Protein AF-A0A662IV42-F1 (afdb_monomer)

Foldseek 3Di:
DDDPPLAKFKWWWKAQLVVLDIDTHGDDPDPVVVVVVCVVCVVVRIDTFFMWIQGSVRDIWTAGPVRHTDPDDVVNVSVVSNVVSVVVVVVVVVD

Mean predicted aligned error: 10.03 Å

Solvent-accessible surface area (backbone atoms only — not comparable to full-atom values): 5491 Å² total; per-residue (Å²): 136,82,79,80,70,91,54,55,52,47,24,41,30,31,36,20,68,94,73,74,43,76,47,77,40,70,63,60,95,43,69,69,54,42,54,50,48,55,52,56,36,43,77,70,57,29,44,80,57,23,33,42,34,39,41,72,86,72,49,75,48,38,23,36,76,85,66,45,82,46,92,64,53,69,62,58,56,50,50,52,42,52,53,51,47,55,51,50,52,57,58,59,73,75,105

Radius of gyration: 15.46 Å; Cα contacts (8 Å, |Δi|>4): 120; chains: 1; bounding box: 32×28×52 Å

pLDDT: mean 75.38, std 18.42, range [30.47, 96.81]

Secondary structure (DSSP, 8-state):
------S-EEEEEEEETTTTEEEEEEPPSSHHHHHHHHHHHHHTTPEEEEEEEE-TTS-EEEEETT--EE-S-HHHHHHHHHHHHHHHHHHHHT-

Structure (mmCIF, N/CA/C/O backbone):
data_AF-A0A662IV42-F1
#
_entry.id   AF-A0A662IV42-F1
#
loop_
_atom_site.group_PDB
_atom_site.id
_atom_site.type_symbol
_atom_site.label_atom_id
_atom_site.label_alt_id
_atom_site.label_comp_id
_atom_site.label_asym_id
_atom_site.label_entity_id
_atom_site.label_seq_id
_atom_site.pdbx_PDB_ins_code
_atom_site.Cartn_x
_atom_site.Cartn_y
_atom_site.Cartn_z
_atom_site.occupancy
_atom_site.B_iso_or_equiv
_atom_site.auth_seq_id
_atom_site.auth_comp_id
_atom_site.auth_asym_id
_atom_site.auth_atom_id
_atom_site.pdbx_PDB_model_num
ATOM 1 N N . MET A 1 1 ? -7.703 9.148 -23.973 1.00 30.47 1 MET A N 1
ATOM 2 C CA . MET A 1 1 ? -6.877 8.051 -24.514 1.00 30.47 1 MET A CA 1
ATOM 3 C C . MET A 1 1 ? -5.917 7.645 -23.404 1.00 30.47 1 MET A C 1
ATOM 5 O O . MET A 1 1 ? -4.941 8.343 -23.180 1.00 30.47 1 MET A O 1
ATOM 9 N N . VAL A 1 2 ? -6.278 6.651 -22.589 1.00 33.88 2 VAL A N 1
ATOM 10 C CA . VAL A 1 2 ? -5.422 6.193 -21.480 1.00 33.88 2 VAL A CA 1
ATOM 11 C C . VAL A 1 2 ? -4.524 5.112 -22.058 1.00 33.88 2 VAL A C 1
ATOM 13 O O . VAL A 1 2 ? -5.031 4.127 -22.590 1.00 33.88 2 VAL A O 1
ATOM 16 N N . ALA A 1 3 ? -3.215 5.352 -22.047 1.00 38.06 3 ALA A N 1
ATOM 17 C CA . ALA A 1 3 ? -2.226 4.413 -22.547 1.00 38.06 3 ALA A CA 1
ATOM 18 C C . ALA A 1 3 ? -2.413 3.060 -21.847 1.00 38.06 3 ALA A C 1
ATOM 20 O O . ALA A 1 3 ? -2.313 2.970 -20.624 1.00 38.06 3 ALA A O 1
ATOM 21 N N . GLN A 1 4 ? -2.703 2.018 -22.627 1.00 41.28 4 GLN A N 1
ATOM 22 C CA . GLN A 1 4 ? -2.509 0.645 -22.185 1.00 41.28 4 GLN A CA 1
ATOM 23 C C . GLN A 1 4 ? -1.018 0.493 -21.883 1.00 41.28 4 GLN A C 1
ATOM 25 O O . GLN A 1 4 ? -0.192 0.431 -22.791 1.00 41.28 4 GLN A O 1
ATOM 30 N N . LEU A 1 5 ? -0.676 0.503 -20.595 1.00 48.06 5 LEU A N 1
ATOM 31 C CA . LEU A 1 5 ? 0.651 0.156 -20.115 1.00 48.06 5 LEU A CA 1
ATOM 32 C C . LEU A 1 5 ? 0.841 -1.335 -20.401 1.00 48.06 5 LEU A C 1
ATOM 34 O O . LEU A 1 5 ? 0.408 -2.187 -19.634 1.00 48.06 5 LEU A O 1
ATOM 38 N N . SER A 1 6 ? 1.463 -1.656 -21.531 1.00 51.03 6 SER A N 1
ATOM 39 C CA . SER A 1 6 ? 1.834 -3.013 -21.949 1.00 51.03 6 SER A CA 1
ATOM 40 C C . SER A 1 6 ? 2.990 -3.602 -21.119 1.00 51.03 6 SER A C 1
ATOM 42 O O . SER A 1 6 ? 3.746 -4.441 -21.599 1.00 51.03 6 SER A O 1
ATOM 44 N N . GLY A 1 7 ? 3.153 -3.141 -19.878 1.00 64.69 7 GLY A N 1
ATOM 45 C CA . GLY A 1 7 ? 4.175 -3.556 -18.929 1.00 64.69 7 GLY A CA 1
ATOM 46 C C . GLY A 1 7 ? 3.570 -3.640 -17.533 1.00 64.69 7 GLY A C 1
ATOM 47 O O . GLY A 1 7 ? 2.678 -2.861 -17.180 1.00 64.69 7 GLY A O 1
ATOM 48 N N . GLY A 1 8 ? 4.033 -4.613 -16.748 1.00 74.56 8 GLY A N 1
ATOM 49 C CA . GLY A 1 8 ? 3.616 -4.725 -15.358 1.00 74.56 8 GLY A CA 1
ATOM 50 C C . GLY A 1 8 ? 3.920 -3.437 -14.586 1.00 74.56 8 GLY A C 1
ATOM 51 O O . GLY A 1 8 ? 4.905 -2.755 -14.868 1.00 74.56 8 GLY A O 1
ATOM 52 N N . HIS A 1 9 ? 3.061 -3.079 -13.639 1.00 86.50 9 HIS A N 1
ATOM 53 C CA . HIS A 1 9 ? 3.182 -1.849 -12.863 1.00 86.50 9 HIS A CA 1
ATOM 54 C C . HIS A 1 9 ? 2.746 -2.078 -11.417 1.00 86.50 9 HIS A C 1
ATOM 56 O O . HIS A 1 9 ? 1.884 -2.911 -11.138 1.00 86.50 9 HIS A O 1
ATOM 62 N N . ALA A 1 10 ? 3.350 -1.333 -10.495 1.00 89.81 10 ALA A N 1
ATOM 63 C CA . ALA A 1 10 ? 3.132 -1.494 -9.065 1.00 89.81 10 ALA A CA 1
ATOM 64 C C . ALA A 1 10 ? 2.495 -0.250 -8.431 1.00 89.81 10 ALA A C 1
ATOM 66 O O . ALA A 1 10 ? 2.749 0.882 -8.855 1.00 89.81 10 ALA A O 1
ATOM 67 N N . HIS A 1 11 ? 1.694 -0.474 -7.391 1.00 91.75 11 HIS A N 1
ATOM 68 C CA . HIS A 1 11 ? 1.063 0.565 -6.588 1.00 91.75 11 HIS A CA 1
ATOM 69 C C . HIS A 1 11 ? 1.302 0.336 -5.098 1.00 91.75 11 HIS A C 1
ATOM 71 O O . HIS A 1 11 ? 1.090 -0.762 -4.584 1.00 91.75 11 HIS A O 1
ATOM 77 N N . LEU A 1 12 ? 1.633 1.404 -4.380 1.00 91.00 12 LEU A N 1
ATOM 78 C CA . LEU A 1 12 ? 1.484 1.469 -2.934 1.00 91.00 12 LEU A CA 1
ATOM 79 C C . LEU A 1 12 ? 0.000 1.373 -2.568 1.00 91.00 12 LEU A C 1
ATOM 81 O O . LEU A 1 12 ? -0.848 2.029 -3.179 1.00 91.00 12 LEU A O 1
ATOM 85 N N . THR A 1 13 ? -0.302 0.595 -1.537 1.00 89.19 13 THR A N 1
ATOM 86 C CA . THR A 1 13 ? -1.663 0.354 -1.063 1.00 89.19 13 THR A CA 1
ATOM 87 C C . THR A 1 13 ? -1.847 0.934 0.326 1.00 89.19 13 THR A C 1
ATOM 89 O O . THR A 1 13 ? -1.065 0.670 1.242 1.00 89.19 13 THR A O 1
ATOM 92 N N . PHE A 1 14 ? -2.916 1.708 0.479 1.00 89.12 14 PHE A N 1
ATOM 93 C CA . PHE A 1 14 ? -3.280 2.350 1.730 1.00 89.12 14 PHE A CA 1
ATOM 94 C C . PHE A 1 14 ? -4.724 2.049 2.110 1.00 89.12 14 PHE A C 1
ATOM 96 O O . PHE A 1 14 ? -5.590 1.923 1.241 1.00 89.12 14 PHE A O 1
ATOM 103 N N . VAL A 1 15 ? -5.007 2.020 3.408 1.00 86.06 15 VAL A N 1
ATOM 104 C CA . VAL A 1 15 ? -6.354 1.814 3.949 1.00 86.06 15 VAL A CA 1
ATOM 105 C C . VAL A 1 15 ? -6.716 2.908 4.939 1.00 86.06 15 VAL A C 1
ATOM 107 O O . VAL A 1 15 ? -5.902 3.308 5.758 1.00 86.06 15 VAL A O 1
ATOM 110 N N . ASN A 1 16 ? -7.957 3.377 4.892 1.00 85.06 16 ASN A N 1
ATOM 111 C CA . ASN A 1 16 ? -8.542 4.195 5.946 1.00 85.06 16 ASN A CA 1
ATOM 112 C C . ASN A 1 16 ? -9.726 3.425 6.527 1.00 85.06 16 ASN A C 1
ATOM 114 O O . ASN A 1 16 ? -10.789 3.317 5.905 1.00 85.06 16 ASN A O 1
ATOM 118 N N . ALA A 1 17 ? -9.522 2.860 7.715 1.00 77.69 17 ALA A N 1
ATOM 119 C CA . ALA A 1 17 ? -10.507 2.010 8.372 1.00 77.69 17 ALA A CA 1
ATOM 120 C C . ALA A 1 17 ? -11.755 2.794 8.801 1.00 77.69 17 ALA A C 1
ATOM 122 O O . ALA A 1 17 ? -12.873 2.314 8.614 1.00 77.69 17 ALA A O 1
ATOM 123 N N . ALA A 1 18 ? -11.567 4.016 9.310 1.00 79.38 18 ALA A N 1
ATOM 124 C CA . ALA A 1 18 ? -12.654 4.888 9.753 1.00 79.38 18 ALA A CA 1
ATOM 125 C C . ALA A 1 18 ? -13.612 5.238 8.604 1.00 79.38 18 ALA A C 1
ATOM 127 O O . ALA A 1 18 ? -14.820 5.327 8.801 1.00 79.38 18 ALA A O 1
ATOM 128 N N . GLN A 1 19 ? -13.076 5.384 7.392 1.00 81.31 19 GLN A N 1
ATOM 129 C CA . GLN A 1 19 ? -13.849 5.699 6.191 1.00 81.31 19 GLN A CA 1
ATOM 130 C C . GLN A 1 19 ? -14.213 4.463 5.358 1.00 81.31 19 GLN A C 1
ATOM 132 O O . GLN A 1 19 ? -14.910 4.599 4.355 1.00 81.31 19 GLN A O 1
ATOM 137 N N . SER A 1 20 ? -13.750 3.264 5.735 1.00 78.69 20 SER A N 1
ATOM 138 C CA . SER A 1 20 ? -13.871 2.041 4.925 1.00 78.69 20 SER A CA 1
ATOM 139 C C . SER A 1 20 ? -13.390 2.225 3.475 1.00 78.69 20 SER A C 1
ATOM 141 O O . SER A 1 20 ? -14.038 1.763 2.534 1.00 78.69 20 SER A O 1
ATOM 143 N N . ARG A 1 21 ? -12.255 2.914 3.287 1.00 79.19 21 ARG A N 1
ATOM 144 C CA . ARG A 1 21 ? -11.679 3.230 1.968 1.00 79.19 21 ARG A CA 1
ATOM 145 C C . ARG A 1 21 ? -10.309 2.594 1.765 1.00 79.19 21 ARG A C 1
ATOM 147 O O . ARG A 1 21 ? -9.550 2.421 2.715 1.00 79.19 21 ARG A O 1
ATOM 154 N N . MET A 1 22 ? -9.993 2.308 0.505 1.00 84.44 22 MET A N 1
ATOM 155 C CA . MET A 1 22 ? -8.683 1.849 0.050 1.00 84.44 22 MET A CA 1
ATOM 156 C C . MET A 1 22 ? -8.185 2.777 -1.060 1.00 84.44 22 MET A C 1
ATOM 158 O O . MET A 1 22 ? -8.980 3.262 -1.866 1.00 84.44 22 MET A O 1
ATOM 162 N N . LEU A 1 23 ? -6.884 3.042 -1.074 1.00 87.25 23 LEU A N 1
ATOM 163 C CA . LEU A 1 23 ? -6.213 3.878 -2.064 1.00 87.25 23 LEU A CA 1
ATOM 164 C C . LEU A 1 23 ? -5.045 3.110 -2.678 1.00 87.25 23 LEU A C 1
ATOM 166 O O . LEU A 1 23 ? -4.262 2.491 -1.958 1.00 87.25 23 LEU A O 1
ATOM 170 N N . PHE A 1 24 ? -4.911 3.230 -3.997 1.00 89.06 24 PHE A N 1
ATOM 171 C CA . PHE A 1 24 ? -3.783 2.728 -4.773 1.00 89.06 24 PHE A CA 1
ATOM 172 C C . PHE A 1 24 ? -3.052 3.916 -5.379 1.00 89.06 24 PHE A C 1
ATOM 174 O O . PHE A 1 24 ? -3.656 4.731 -6.076 1.00 89.06 24 PHE A O 1
ATOM 181 N N . ILE A 1 25 ? -1.767 4.041 -5.077 1.00 91.06 25 ILE A N 1
ATOM 182 C CA . ILE A 1 25 ? -0.923 5.136 -5.555 1.00 91.06 25 ILE A CA 1
ATOM 183 C C . ILE A 1 25 ? 0.224 4.513 -6.330 1.00 91.06 25 ILE A C 1
ATOM 185 O O . ILE A 1 25 ? 0.850 3.587 -5.828 1.00 91.06 25 ILE A O 1
ATOM 189 N N . LEU A 1 26 ? 0.489 4.995 -7.546 1.00 91.88 26 LEU A N 1
ATOM 190 C CA . LEU A 1 26 ? 1.614 4.513 -8.351 1.00 91.88 26 LEU A CA 1
ATOM 191 C C . LEU A 1 26 ? 2.919 4.583 -7.556 1.00 91.88 26 LEU A C 1
ATOM 193 O O . LEU A 1 26 ? 3.090 5.470 -6.716 1.00 91.88 26 LEU A O 1
ATOM 197 N N . MET A 1 27 ? 3.826 3.641 -7.822 1.00 92.00 27 MET A N 1
ATOM 198 C CA . MET A 1 27 ? 5.128 3.642 -7.166 1.00 92.00 27 MET A CA 1
ATOM 199 C C . MET A 1 27 ? 5.824 4.998 -7.348 1.00 92.00 27 MET A C 1
ATOM 201 O O . MET A 1 27 ? 5.945 5.470 -8.482 1.00 92.00 27 MET A O 1
ATOM 205 N N . PRO A 1 28 ? 6.278 5.621 -6.250 1.00 92.12 28 PRO A N 1
ATOM 206 C CA . PRO A 1 28 ? 7.031 6.857 -6.325 1.00 92.12 28 PRO A CA 1
ATOM 207 C C . PRO A 1 28 ? 8.359 6.627 -7.041 1.00 92.12 28 PRO A C 1
ATOM 209 O O . PRO A 1 28 ? 8.951 5.547 -6.988 1.00 92.12 28 PRO A O 1
ATOM 212 N N . SER A 1 29 ? 8.828 7.680 -7.695 1.00 91.62 29 SER A N 1
ATOM 213 C CA . SER A 1 29 ? 10.073 7.690 -8.464 1.00 91.62 29 SER A CA 1
ATOM 214 C C . SER A 1 29 ? 11.321 7.837 -7.589 1.00 91.62 29 SER A C 1
ATOM 216 O O . SER A 1 29 ? 12.432 7.567 -8.043 1.00 91.62 29 SER A O 1
ATOM 218 N N . SER A 1 30 ? 11.150 8.255 -6.331 1.00 94.19 30 SER A N 1
ATOM 219 C CA . SER A 1 30 ? 12.238 8.462 -5.380 1.00 94.19 30 SER A CA 1
ATOM 220 C C . SER A 1 30 ? 11.841 8.110 -3.947 1.00 94.19 30 SER A C 1
ATOM 222 O O . SER A 1 30 ? 10.662 8.036 -3.588 1.00 94.19 30 SER A O 1
ATOM 224 N N . PHE A 1 31 ? 12.854 7.919 -3.101 1.00 91.69 31 PHE A N 1
ATOM 225 C CA . PHE A 1 31 ? 12.652 7.686 -1.674 1.00 91.69 31 PHE A CA 1
ATOM 226 C C . PHE A 1 31 ? 12.048 8.908 -0.965 1.00 91.69 31 PHE A C 1
ATOM 228 O O . PHE A 1 31 ? 11.155 8.751 -0.136 1.00 91.69 31 PHE A O 1
ATOM 235 N N . ASP A 1 32 ? 12.456 10.122 -1.336 1.00 96.81 32 ASP A N 1
ATOM 236 C CA . ASP A 1 32 ? 11.897 11.354 -0.764 1.00 96.81 32 ASP A CA 1
ATOM 237 C C . ASP A 1 32 ? 10.402 11.492 -1.083 1.00 96.81 32 ASP A C 1
ATOM 239 O O . ASP A 1 32 ? 9.595 11.872 -0.230 1.00 96.81 32 ASP A O 1
ATOM 243 N N . GLU A 1 33 ? 10.011 11.134 -2.309 1.00 95.38 33 GLU A N 1
ATOM 244 C CA . GLU A 1 33 ? 8.612 11.113 -2.723 1.00 95.38 33 GLU A CA 1
ATOM 245 C C . GLU A 1 33 ? 7.816 10.063 -1.935 1.00 95.38 33 GLU A C 1
ATOM 247 O O . GLU A 1 33 ? 6.714 10.358 -1.463 1.00 95.38 33 GLU A O 1
ATOM 252 N N . LEU A 1 34 ? 8.394 8.875 -1.717 1.00 92.44 34 LEU A N 1
ATOM 253 C CA . LEU A 1 34 ? 7.808 7.844 -0.862 1.00 92.44 34 LEU A CA 1
ATOM 254 C C . LEU A 1 34 ? 7.586 8.357 0.565 1.00 92.44 34 LEU A C 1
ATOM 256 O O . LEU A 1 34 ? 6.476 8.254 1.087 1.00 92.44 34 LEU A O 1
ATOM 260 N N . GLN A 1 35 ? 8.610 8.935 1.195 1.00 94.31 35 GLN A N 1
ATOM 261 C CA . GLN A 1 35 ? 8.513 9.451 2.562 1.00 94.31 35 GLN A CA 1
ATOM 262 C C . GLN A 1 35 ? 7.449 10.544 2.685 1.00 94.31 35 GLN A C 1
ATOM 264 O O . GLN A 1 35 ? 6.653 10.535 3.631 1.00 94.31 35 GLN A O 1
ATOM 269 N N . ARG A 1 36 ? 7.400 11.465 1.714 1.00 96.50 36 ARG A N 1
ATOM 270 C CA . ARG A 1 36 ? 6.381 12.516 1.662 1.00 96.50 36 ARG A CA 1
ATOM 271 C C . ARG A 1 36 ? 4.979 11.917 1.569 1.00 96.50 36 ARG A C 1
ATOM 273 O O . ARG A 1 36 ? 4.122 12.274 2.374 1.00 96.50 36 ARG A O 1
ATOM 280 N N . LEU A 1 37 ? 4.761 10.975 0.650 1.00 95.12 37 LEU A N 1
ATOM 281 C CA . LEU A 1 37 ? 3.472 10.301 0.480 1.00 95.12 37 LEU A CA 1
ATOM 282 C C . LEU A 1 37 ? 3.033 9.578 1.755 1.00 95.12 37 LEU A C 1
ATOM 284 O O . LEU A 1 37 ? 1.894 9.747 2.184 1.00 95.12 37 LEU A O 1
ATOM 288 N N . LEU A 1 38 ? 3.923 8.815 2.394 1.00 92.75 38 LEU A N 1
ATOM 289 C CA . LEU A 1 38 ? 3.606 8.114 3.642 1.00 92.75 38 LEU A CA 1
ATOM 290 C C . LEU A 1 38 ? 3.150 9.094 4.734 1.00 92.75 38 LEU A C 1
ATOM 292 O O . LEU A 1 38 ? 2.134 8.860 5.392 1.00 92.75 38 LEU A O 1
ATOM 296 N N . LYS A 1 39 ? 3.854 10.222 4.889 1.00 95.50 39 LYS A N 1
ATOM 297 C CA . LYS A 1 39 ? 3.517 11.254 5.877 1.00 95.50 39 LYS A CA 1
ATOM 298 C C . LYS A 1 39 ? 2.184 11.942 5.569 1.00 95.50 39 LYS A C 1
ATOM 300 O O . LYS A 1 39 ? 1.350 12.085 6.461 1.00 95.50 39 LYS A O 1
ATOM 305 N N . GLU A 1 40 ? 1.969 12.346 4.319 1.00 96.56 40 GLU A N 1
ATOM 306 C CA . GLU A 1 40 ? 0.735 13.007 3.880 1.00 96.56 40 GLU A CA 1
ATOM 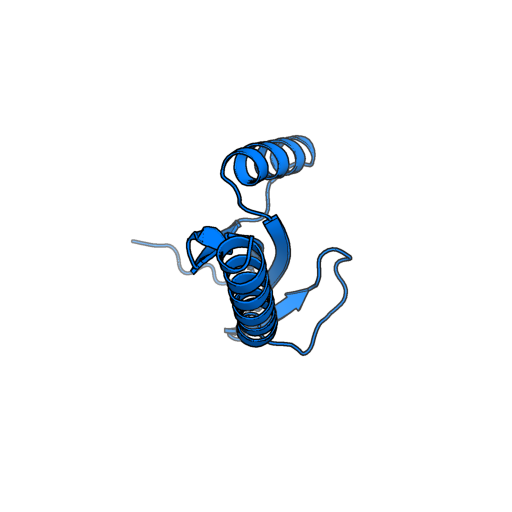307 C C . GLU A 1 40 ? -0.487 12.101 4.047 1.00 96.56 40 GLU A C 1
ATOM 309 O O . GLU A 1 40 ? -1.527 12.542 4.534 1.00 96.56 40 GLU A O 1
ATOM 314 N N . ARG A 1 41 ? -0.373 10.820 3.677 1.00 95.25 41 ARG A N 1
ATOM 315 C CA . ARG A 1 41 ? -1.476 9.857 3.796 1.00 95.25 41 ARG A CA 1
ATOM 316 C C . ARG A 1 41 ? -1.783 9.523 5.250 1.00 95.25 41 ARG A C 1
ATOM 318 O O . ARG A 1 41 ? -2.958 9.529 5.617 1.00 95.25 41 ARG A O 1
ATOM 325 N N . SER A 1 42 ? -0.758 9.353 6.083 1.00 91.00 42 SER A N 1
ATOM 326 C CA . SER A 1 42 ? -0.929 9.173 7.529 1.00 91.00 42 SER A CA 1
ATOM 327 C C . SER A 1 42 ? -1.695 10.341 8.166 1.00 91.00 42 SER A C 1
ATOM 329 O O . SER A 1 42 ? -2.665 10.120 8.890 1.00 91.00 42 SER A O 1
ATOM 331 N N . GLY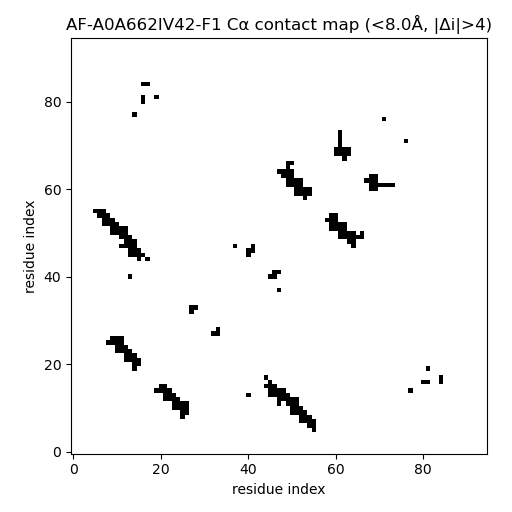 A 1 43 ? -1.374 11.588 7.794 1.00 9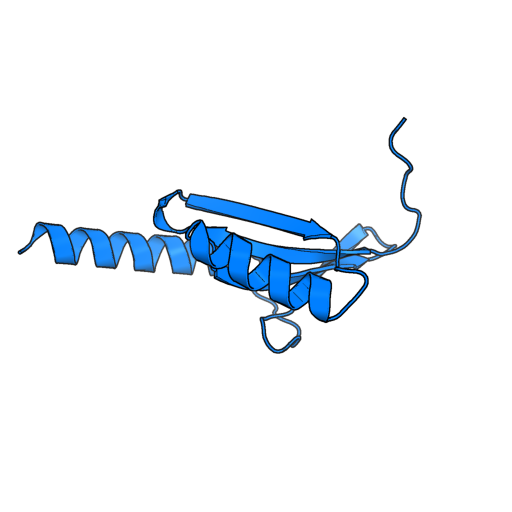3.69 43 GLY A N 1
ATOM 332 C CA . GLY A 1 43 ? -2.110 12.778 8.249 1.00 93.69 43 GLY A CA 1
ATOM 333 C C . GLY A 1 43 ? -3.594 12.813 7.851 1.00 93.69 43 GLY A C 1
ATOM 334 O O . GLY A 1 43 ? -4.382 13.515 8.477 1.00 93.69 43 GLY A O 1
ATOM 335 N N . LEU A 1 44 ? -3.993 12.031 6.843 1.00 94.19 44 LEU A N 1
ATOM 336 C CA . LEU A 1 44 ? -5.378 11.877 6.380 1.00 94.19 44 LEU A CA 1
ATOM 337 C C . LEU A 1 44 ? -6.060 10.610 6.936 1.00 94.19 44 LEU A C 1
ATOM 339 O O . LEU A 1 44 ? -7.151 10.248 6.488 1.00 94.19 44 LEU A O 1
ATOM 343 N N . GLY A 1 45 ? -5.423 9.913 7.882 1.00 89.62 45 GLY A N 1
ATOM 344 C CA . GLY A 1 45 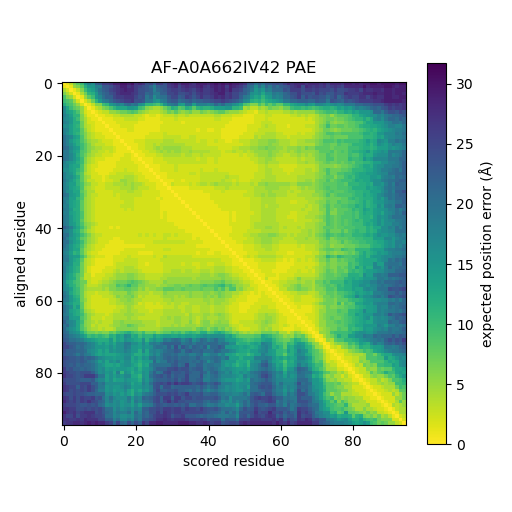? -5.932 8.678 8.482 1.00 89.62 45 GLY A CA 1
ATOM 345 C C . GLY A 1 45 ? -5.795 7.442 7.591 1.00 89.62 45 GLY A C 1
ATOM 346 O O . GLY A 1 45 ? -6.524 6.470 7.785 1.00 89.62 45 GLY A O 1
ATOM 347 N N . TYR A 1 46 ? -4.912 7.489 6.590 1.00 88.69 46 TYR A N 1
ATOM 348 C CA . TYR A 1 46 ? -4.573 6.333 5.767 1.00 88.69 46 TYR A CA 1
ATOM 349 C C . TYR A 1 46 ? -3.311 5.643 6.283 1.00 88.69 46 TYR A C 1
ATOM 351 O O . TYR A 1 46 ? -2.269 6.271 6.455 1.00 88.69 46 TYR A O 1
ATOM 359 N N . GLU A 1 47 ? -3.392 4.330 6.444 1.00 88.50 47 GLU A N 1
ATOM 360 C CA . GLU A 1 47 ? -2.290 3.458 6.832 1.00 88.50 47 GLU A CA 1
ATOM 361 C C . GLU A 1 47 ? -1.757 2.723 5.604 1.00 88.50 47 GLU A C 1
ATOM 363 O O . GLU A 1 47 ? -2.529 2.184 4.810 1.00 88.50 47 GLU A O 1
ATOM 368 N N . PHE A 1 48 ? -0.436 2.712 5.434 1.00 89.25 48 PHE A N 1
ATOM 369 C CA . PHE A 1 48 ? 0.220 1.909 4.406 1.00 89.25 48 PHE A CA 1
ATOM 370 C C . PHE A 1 48 ? 0.192 0.430 4.801 1.00 89.25 48 PHE A C 1
ATOM 372 O O . PHE A 1 48 ? 0.540 0.093 5.931 1.00 89.25 48 PHE A O 1
ATOM 379 N N . VAL A 1 49 ? -0.202 -0.445 3.874 1.00 85.50 49 VAL A N 1
ATOM 380 C CA . VAL A 1 49 ? -0.359 -1.887 4.147 1.00 85.50 49 VAL A CA 1
ATOM 381 C C . VAL A 1 49 ? 0.447 -2.791 3.218 1.00 85.50 49 VAL A C 1
ATOM 383 O O . VAL A 1 49 ? 0.552 -3.983 3.491 1.00 85.50 49 VAL A O 1
ATOM 386 N N . GLY A 1 50 ? 1.015 -2.250 2.138 1.00 88.62 50 GLY A N 1
ATOM 387 C CA . GLY A 1 50 ? 1.807 -3.034 1.194 1.00 88.62 50 GLY A CA 1
ATOM 388 C C . GLY A 1 50 ? 1.709 -2.542 -0.245 1.00 88.62 50 GLY A C 1
ATOM 389 O O . GLY A 1 50 ? 1.335 -1.398 -0.509 1.00 88.62 50 GLY A O 1
ATOM 390 N N . VAL A 1 51 ? 2.041 -3.418 -1.188 1.00 89.06 51 VAL A N 1
ATOM 391 C CA . VAL A 1 51 ? 2.136 -3.114 -2.620 1.00 89.06 51 VAL A CA 1
ATOM 392 C C . VAL A 1 51 ? 1.291 -4.098 -3.425 1.00 89.06 51 VAL A C 1
ATOM 394 O O . VAL A 1 51 ? 1.306 -5.296 -3.158 1.00 89.06 51 VAL A O 1
ATOM 397 N N . SER A 1 52 ? 0.576 -3.599 -4.434 1.00 87.50 52 SER A N 1
ATOM 398 C CA . SER A 1 52 ? 0.044 -4.436 -5.517 1.00 87.50 52 SER A CA 1
ATOM 399 C C . SER A 1 52 ? 0.933 -4.338 -6.733 1.00 87.50 52 SER A C 1
ATOM 401 O O . SER A 1 52 ? 1.285 -3.240 -7.155 1.00 87.50 52 SER A O 1
ATOM 403 N N . VAL A 1 53 ? 1.238 -5.477 -7.336 1.00 88.25 53 VAL A N 1
ATOM 404 C CA . VAL A 1 53 ? 1.975 -5.578 -8.589 1.00 88.25 53 VAL A CA 1
ATOM 405 C C . VAL A 1 53 ? 1.041 -6.176 -9.628 1.00 88.25 53 VAL A C 1
ATOM 407 O O . VAL A 1 53 ? 0.716 -7.359 -9.577 1.00 88.25 53 VAL A O 1
ATOM 410 N N . ASN A 1 54 ? 0.608 -5.357 -10.581 1.00 86.75 54 ASN A N 1
ATOM 411 C CA . ASN A 1 54 ? -0.093 -5.827 -11.767 1.00 86.75 54 ASN A CA 1
ATOM 412 C C . ASN A 1 54 ? 0.957 -6.361 -12.736 1.00 86.75 54 ASN A C 1
ATOM 414 O O . ASN A 1 54 ? 1.786 -5.600 -13.233 1.00 86.75 54 ASN A O 1
ATOM 418 N N . ARG A 1 55 ? 0.959 -7.666 -12.982 1.00 85.19 55 ARG A N 1
ATOM 419 C CA . ARG A 1 55 ? 1.887 -8.315 -13.907 1.00 85.19 55 ARG A CA 1
ATOM 420 C C . ARG A 1 55 ? 1.391 -8.180 -15.349 1.00 85.19 55 ARG A C 1
ATOM 422 O O . ARG A 1 55 ? 0.229 -7.875 -15.610 1.00 85.19 55 ARG A O 1
ATOM 429 N N . ALA A 1 56 ? 2.291 -8.403 -16.305 1.00 84.81 56 ALA A N 1
ATOM 430 C CA . ALA A 1 56 ? 1.981 -8.290 -17.734 1.00 84.81 56 ALA A CA 1
ATOM 431 C C . ALA A 1 56 ? 0.963 -9.342 -18.223 1.00 84.81 56 ALA A C 1
ATOM 433 O O . ALA A 1 56 ? 0.300 -9.127 -19.231 1.00 84.81 56 ALA A O 1
ATOM 434 N N . ASP A 1 57 ? 0.823 -10.454 -17.497 1.00 85.00 57 ASP A N 1
ATOM 435 C CA . ASP A 1 57 ? -0.174 -11.502 -17.742 1.00 85.00 57 ASP A CA 1
ATOM 436 C C . ASP A 1 57 ? -1.566 -11.164 -17.168 1.00 85.00 57 ASP A C 1
ATOM 438 O O . ASP A 1 57 ? -2.489 -11.969 -17.267 1.00 85.00 57 ASP A O 1
ATOM 442 N N . GLY A 1 58 ? -1.728 -9.978 -16.569 1.00 81.25 58 GLY A N 1
ATOM 443 C CA . GLY A 1 58 ? -2.972 -9.525 -15.949 1.00 81.25 58 GLY A CA 1
ATOM 444 C C . GLY A 1 58 ? -3.199 -10.054 -14.532 1.00 81.25 58 GLY A C 1
ATOM 445 O O . GLY A 1 58 ? -4.1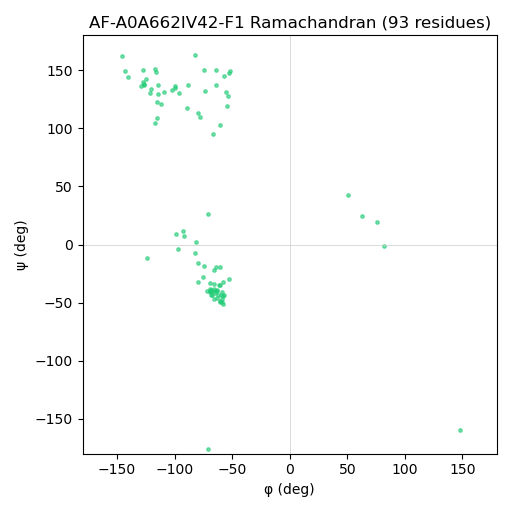95 -9.684 -13.911 1.00 81.25 58 GLY A O 1
ATOM 446 N N . SER A 1 59 ? -2.296 -10.881 -13.996 1.00 82.25 59 SER A N 1
ATOM 447 C CA . SER A 1 59 ? -2.360 -11.302 -12.597 1.00 82.25 59 SER A CA 1
ATOM 448 C C . SER A 1 59 ? -1.926 -10.174 -11.657 1.00 82.25 59 SER A C 1
ATOM 450 O O . SER A 1 59 ? -1.103 -9.323 -12.008 1.00 82.25 59 SER A O 1
ATOM 452 N N . VAL A 1 60 ? -2.487 -10.162 -10.446 1.00 81.69 60 VAL A N 1
ATOM 453 C CA . VAL A 1 60 ? -2.096 -9.224 -9.388 1.00 81.69 60 VAL A CA 1
ATOM 454 C C . VAL A 1 60 ? -1.403 -9.986 -8.273 1.00 81.69 60 VAL A C 1
ATOM 456 O O . VAL A 1 60 ? -1.988 -10.877 -7.659 1.00 81.69 60 VAL A O 1
ATOM 459 N N . GLU A 1 61 ? -0.162 -9.612 -8.001 1.00 85.94 61 GLU A N 1
ATOM 460 C CA . GLU A 1 61 ? 0.601 -10.091 -6.855 1.00 85.94 61 GLU A CA 1
A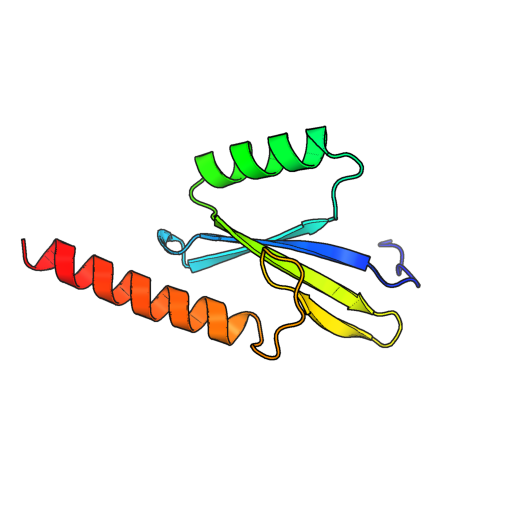TOM 461 C C . GLU A 1 61 ? 0.562 -9.054 -5.736 1.00 85.94 61 GLU A C 1
ATOM 463 O O . GLU A 1 61 ? 0.719 -7.855 -5.971 1.00 85.94 61 GLU A O 1
ATOM 468 N N . TRP A 1 62 ? 0.361 -9.525 -4.509 1.00 84.50 62 TRP A N 1
ATOM 469 C CA . TRP A 1 62 ? 0.326 -8.678 -3.326 1.00 84.50 62 TRP A CA 1
ATOM 470 C C . TRP A 1 62 ? 1.559 -8.911 -2.484 1.00 84.50 62 TRP A C 1
ATOM 472 O O . TRP A 1 62 ? 1.906 -10.049 -2.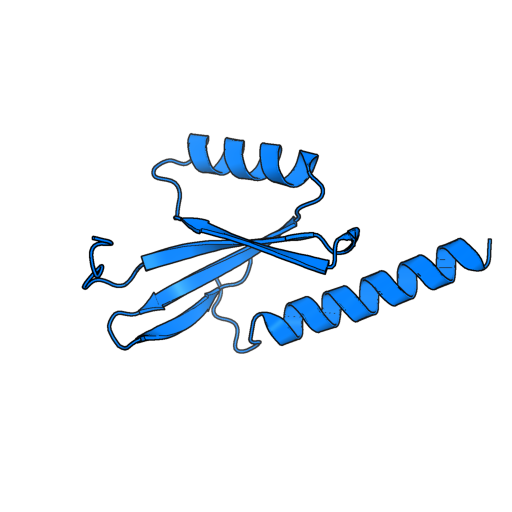166 1.00 84.50 62 TRP A O 1
ATOM 482 N N . LEU A 1 63 ? 2.186 -7.808 -2.103 1.00 85.69 63 LEU A N 1
ATOM 483 C CA . LEU A 1 63 ? 3.306 -7.781 -1.185 1.00 85.69 63 LEU A CA 1
ATOM 484 C C . LEU A 1 63 ? 2.870 -7.043 0.079 1.00 85.69 63 LEU A C 1
ATOM 486 O O . LEU A 1 63 ? 2.199 -6.011 -0.009 1.00 85.69 63 LEU A O 1
ATOM 490 N N . ASP A 1 64 ? 3.234 -7.560 1.247 1.00 82.12 64 ASP A N 1
ATOM 491 C CA . ASP A 1 64 ? 3.009 -6.860 2.512 1.00 82.12 64 ASP A CA 1
ATOM 492 C C . ASP A 1 64 ? 3.931 -5.629 2.660 1.00 82.12 64 ASP A C 1
ATOM 494 O O . ASP A 1 64 ? 4.682 -5.258 1.752 1.00 82.12 64 ASP A O 1
ATOM 498 N N . ALA A 1 65 ? 3.869 -4.953 3.809 1.00 82.50 65 ALA A N 1
ATOM 499 C CA . ALA A 1 65 ? 4.716 -3.793 4.087 1.00 82.50 65 ALA A CA 1
ATOM 500 C C . ALA A 1 65 ? 6.224 -4.127 4.157 1.00 82.50 65 ALA A C 1
ATOM 502 O O . ALA A 1 65 ? 7.046 -3.227 3.998 1.00 82.50 65 ALA A O 1
ATOM 503 N N . GLU A 1 66 ? 6.587 -5.398 4.362 1.00 82.69 66 GLU A N 1
ATOM 504 C CA . GLU A 1 66 ? 7.965 -5.908 4.304 1.00 82.69 66 GLU A CA 1
ATOM 505 C C . GLU A 1 66 ? 8.339 -6.419 2.901 1.00 82.69 66 GLU A C 1
ATOM 507 O O . GLU A 1 66 ? 9.415 -6.989 2.712 1.00 82.69 66 GLU A O 1
ATOM 512 N N . LEU A 1 67 ? 7.466 -6.199 1.912 1.00 83.69 67 LEU A N 1
ATOM 513 C CA . LEU A 1 67 ? 7.593 -6.639 0.525 1.00 83.69 67 LEU A CA 1
ATOM 514 C C . LEU A 1 67 ? 7.619 -8.165 0.348 1.00 83.69 67 LEU A C 1
ATOM 516 O O . LEU A 1 67 ? 8.132 -8.670 -0.653 1.00 83.69 67 LEU A O 1
ATOM 520 N N . LYS A 1 68 ? 7.046 -8.914 1.291 1.00 83.00 68 LYS A N 1
ATOM 521 C CA . LYS A 1 68 ? 6.916 -10.368 1.180 1.00 83.00 68 LYS A CA 1
ATOM 522 C C . LYS A 1 68 ? 5.618 -10.729 0.456 1.00 83.00 68 LYS A C 1
ATOM 524 O O . LYS A 1 68 ? 4.576 -10.144 0.767 1.00 83.00 68 LYS A O 1
ATOM 529 N N . PRO A 1 69 ? 5.646 -11.701 -0.475 1.00 83.56 69 PRO A N 1
ATOM 530 C CA . PRO A 1 69 ? 4.437 -12.192 -1.120 1.00 83.56 69 PRO A CA 1
ATOM 531 C C . PRO A 1 69 ? 3.413 -12.667 -0.094 1.00 83.56 69 PRO A C 1
ATOM 533 O O . PRO A 1 69 ? 3.732 -13.449 0.803 1.00 83.56 69 PRO A O 1
ATOM 536 N N . THR A 1 70 ? 2.171 -12.221 -0.252 1.00 76.94 70 THR A N 1
ATOM 537 C CA . THR A 1 70 ? 1.050 -12.658 0.576 1.00 76.94 70 THR A CA 1
ATOM 538 C C . THR A 1 70 ? -0.031 -13.289 -0.290 1.00 76.94 70 THR A C 1
ATOM 540 O O . THR A 1 70 ? -0.405 -12.772 -1.340 1.00 76.94 70 THR A O 1
ATOM 543 N N . THR A 1 71 ? -0.543 -14.438 0.151 1.00 69.00 71 THR A N 1
ATOM 544 C CA . THR A 1 71 ? -1.664 -15.139 -0.499 1.00 69.00 71 THR A CA 1
ATOM 545 C C . THR A 1 71 ? -3.019 -14.563 -0.092 1.00 69.00 71 THR A C 1
ATOM 547 O O . THR A 1 71 ? -4.057 -14.973 -0.605 1.00 69.00 71 THR A O 1
ATOM 550 N N . SER A 1 72 ? -3.027 -13.645 0.875 1.00 61.28 72 SER A N 1
ATOM 551 C CA . SER A 1 72 ? -4.230 -12.957 1.326 1.00 61.28 72 SER A CA 1
ATOM 552 C C . SER A 1 72 ? -4.564 -11.866 0.319 1.00 61.28 72 SER A C 1
ATOM 554 O O . SER A 1 72 ? -3.874 -10.850 0.257 1.00 61.28 72 SER A O 1
ATOM 556 N N . GLU A 1 73 ? -5.639 -12.045 -0.448 1.00 57.66 73 GLU A N 1
ATOM 557 C CA . GLU A 1 73 ? -6.191 -10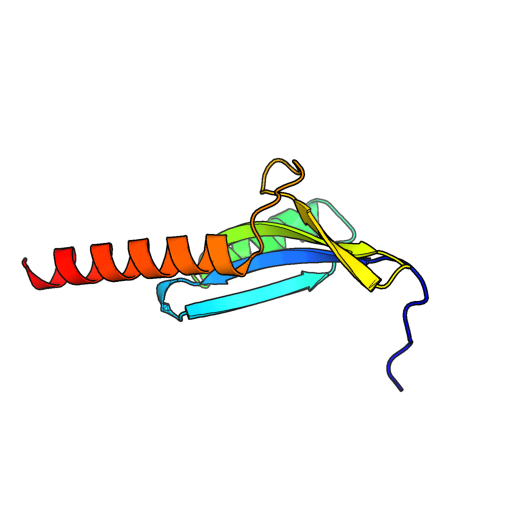.947 -1.238 1.00 57.66 73 GLU A CA 1
ATOM 558 C C . GLU A 1 73 ? -6.428 -9.710 -0.341 1.00 57.66 73 GLU A C 1
ATOM 560 O O . GLU A 1 73 ? -6.774 -9.848 0.841 1.00 57.66 73 GLU A O 1
ATOM 565 N N . PRO A 1 74 ? -6.321 -8.485 -0.884 1.00 56.47 74 PRO A N 1
ATOM 566 C CA . PRO A 1 74 ? -6.480 -7.227 -0.144 1.00 56.47 74 PRO A CA 1
ATOM 567 C C . PRO A 1 74 ? -7.776 -7.160 0.635 1.00 56.47 74 PRO A C 1
ATOM 569 O O . PRO A 1 74 ? -7.850 -6.504 1.669 1.00 56.47 74 PRO A O 1
ATOM 572 N N . TRP A 1 75 ? -8.808 -7.840 0.133 1.00 49.16 75 TRP A N 1
ATOM 573 C CA . TRP A 1 75 ? -10.106 -7.900 0.770 1.00 49.16 75 TRP A CA 1
ATOM 574 C C . TRP A 1 75 ? -10.076 -8.700 2.072 1.00 49.16 75 TRP A C 1
ATOM 576 O O . TRP A 1 75 ? -10.748 -8.308 3.013 1.00 49.16 75 TRP A O 1
ATOM 586 N N . ALA A 1 76 ? -9.253 -9.745 2.202 1.00 59.50 76 ALA A N 1
ATOM 587 C CA . ALA A 1 76 ? -9.078 -10.466 3.464 1.00 59.50 76 ALA A CA 1
ATOM 588 C C . ALA A 1 76 ? -8.362 -9.597 4.517 1.00 59.50 76 ALA A C 1
ATOM 590 O O . ALA A 1 76 ? -8.769 -9.571 5.684 1.00 59.50 76 ALA A O 1
ATOM 591 N N . MET A 1 77 ? -7.365 -8.804 4.107 1.00 55.28 77 MET A N 1
ATOM 592 C CA . MET A 1 77 ? -6.725 -7.811 4.981 1.00 55.28 77 MET A CA 1
ATOM 593 C C . MET A 1 77 ? -7.686 -6.664 5.330 1.00 55.28 77 MET A C 1
ATOM 595 O O . MET A 1 77 ? -7.827 -6.315 6.501 1.00 55.28 77 MET A O 1
ATOM 599 N N . ALA A 1 78 ? -8.446 -6.150 4.360 1.00 51.75 78 ALA A N 1
ATOM 600 C CA . ALA A 1 78 ? -9.479 -5.133 4.567 1.00 51.75 78 ALA A CA 1
ATOM 601 C C . ALA A 1 78 ? -10.657 -5.641 5.425 1.00 51.75 78 ALA A C 1
ATOM 603 O O . ALA A 1 78 ? -11.216 -4.891 6.224 1.00 51.75 78 ALA A O 1
ATOM 604 N N . CYS A 1 79 ? -11.033 -6.918 5.318 1.00 54.50 79 CYS A N 1
ATOM 605 C CA . CYS A 1 79 ? -12.036 -7.576 6.159 1.00 54.50 79 CYS A CA 1
ATOM 606 C C . CYS A 1 79 ? -11.529 -7.757 7.590 1.00 54.50 79 CYS A C 1
ATOM 608 O O . CYS A 1 79 ? -12.291 -7.566 8.541 1.00 54.50 79 CYS A O 1
ATOM 610 N N . THR A 1 80 ? -10.244 -8.070 7.755 1.00 53.75 80 THR A N 1
ATOM 611 C CA . THR A 1 80 ? -9.580 -8.081 9.065 1.00 53.75 80 THR A CA 1
ATOM 612 C C . THR A 1 80 ? -9.568 -6.670 9.669 1.00 53.75 80 THR A C 1
ATOM 614 O O . THR A 1 80 ? -9.915 -6.504 10.840 1.00 53.75 80 THR A O 1
ATOM 617 N N . PHE A 1 81 ? -9.341 -5.636 8.851 1.00 51.47 81 PHE A N 1
ATOM 618 C CA . PHE A 1 81 ? -9.509 -4.225 9.218 1.00 51.47 81 PHE A CA 1
ATOM 6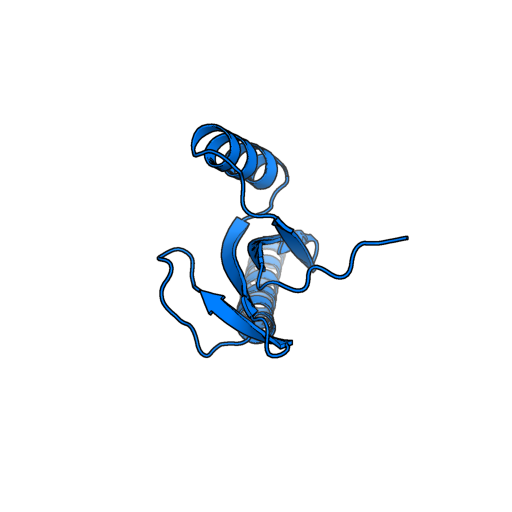19 C C . PHE A 1 81 ? -10.947 -3.867 9.621 1.00 51.47 81 PHE A C 1
ATOM 621 O O . PHE A 1 81 ? -11.142 -3.292 10.688 1.00 51.47 81 PHE A O 1
ATOM 628 N N . LYS A 1 82 ? -11.974 -4.246 8.844 1.00 50.50 82 LYS A N 1
ATOM 629 C CA . LYS A 1 82 ? -13.393 -4.023 9.196 1.00 50.50 82 LYS A CA 1
ATOM 630 C C . LYS A 1 82 ? -13.765 -4.693 10.519 1.00 50.50 82 LYS A C 1
ATOM 632 O O . LYS A 1 82 ? -14.466 -4.095 11.332 1.00 50.50 82 LYS A O 1
ATOM 637 N N . ARG A 1 83 ? -13.276 -5.914 10.770 1.00 52.66 83 ARG A N 1
ATOM 638 C CA . ARG A 1 83 ? -13.475 -6.616 12.051 1.00 52.66 83 ARG A CA 1
ATOM 639 C C . ARG A 1 83 ? -12.797 -5.898 13.219 1.00 52.66 83 ARG A C 1
ATOM 641 O O . ARG A 1 83 ? -13.394 -5.816 14.292 1.00 52.66 83 ARG A O 1
ATOM 648 N N . ASN A 1 84 ? -11.593 -5.366 13.021 1.00 52.03 84 ASN A N 1
ATOM 649 C CA . ASN A 1 84 ? -10.879 -4.609 14.050 1.00 52.03 84 ASN A CA 1
ATOM 650 C C . ASN A 1 84 ? -11.511 -3.229 14.307 1.00 52.03 84 ASN A C 1
ATOM 652 O O . ASN A 1 84 ? -11.699 -2.863 15.466 1.00 52.03 84 ASN A O 1
ATOM 656 N N . ALA A 1 85 ? -11.955 -2.524 13.264 1.00 48.16 85 ALA A N 1
ATOM 657 C CA . ALA A 1 85 ? -12.684 -1.261 13.378 1.00 48.16 85 ALA A CA 1
ATOM 658 C C . ALA A 1 85 ? -14.033 -1.438 14.101 1.00 48.16 85 ALA A C 1
ATOM 660 O O . ALA A 1 85 ? -14.321 -0.722 15.057 1.00 48.16 85 ALA A O 1
ATOM 661 N N . ALA A 1 86 ? -14.819 -2.459 13.735 1.00 55.81 86 ALA A N 1
ATOM 662 C CA . ALA A 1 86 ? -16.076 -2.785 14.416 1.00 55.81 86 ALA A CA 1
ATOM 663 C C . ALA A 1 86 ? -15.873 -3.140 15.904 1.00 55.81 86 ALA A C 1
ATOM 665 O O . ALA A 1 86 ? -16.706 -2.808 16.748 1.00 55.81 86 ALA A O 1
ATOM 666 N N . ARG A 1 87 ? -14.751 -3.789 16.251 1.00 55.31 87 ARG A N 1
ATOM 667 C CA . ARG A 1 87 ? -14.373 -4.061 17.649 1.00 55.31 87 ARG A CA 1
ATOM 668 C C . ARG A 1 87 ? -13.994 -2.800 18.423 1.00 55.31 87 ARG A C 1
ATOM 670 O O . ARG A 1 87 ? -14.344 -2.705 19.597 1.00 55.31 87 ARG A O 1
ATOM 677 N N . MET A 1 88 ? -13.278 -1.865 17.803 1.00 46.88 88 MET A N 1
ATOM 678 C CA . MET A 1 88 ? -12.904 -0.597 18.436 1.00 46.88 88 MET A CA 1
ATOM 679 C C . MET A 1 88 ? -14.119 0.294 18.691 1.00 46.88 88 MET A C 1
ATOM 681 O O . MET A 1 88 ? -14.252 0.805 19.799 1.00 46.88 88 MET A O 1
ATOM 685 N N . ILE A 1 89 ? -15.033 0.400 17.723 1.00 51.28 89 ILE A N 1
ATOM 686 C CA . ILE A 1 89 ? -16.283 1.165 17.862 1.00 51.28 89 ILE A CA 1
ATOM 687 C C . ILE A 1 89 ? -17.111 0.626 19.038 1.00 51.28 89 ILE A C 1
ATOM 689 O O . ILE A 1 89 ? -17.431 1.381 19.951 1.00 51.28 89 ILE A O 1
ATOM 693 N N . ARG A 1 90 ? -17.322 -0.697 19.120 1.00 52.81 90 ARG A N 1
ATOM 694 C CA . ARG A 1 90 ? -18.016 -1.316 20.268 1.00 52.81 90 ARG A CA 1
ATOM 695 C C . ARG A 1 90 ? -17.355 -1.041 21.622 1.00 52.81 90 ARG A C 1
ATOM 697 O O . ARG A 1 90 ? -18.043 -0.996 22.632 1.00 52.81 90 ARG A O 1
ATOM 704 N N . ARG A 1 91 ? -16.025 -0.911 21.683 1.00 48.72 91 ARG A N 1
ATOM 705 C CA . ARG A 1 91 ? -15.316 -0.590 22.937 1.00 48.72 91 ARG A CA 1
ATOM 706 C C . ARG A 1 91 ? -15.453 0.877 23.337 1.00 48.72 91 ARG A C 1
ATOM 708 O O . ARG A 1 91 ? -15.356 1.168 24.523 1.00 48.72 91 ARG A O 1
ATOM 715 N N . MET A 1 92 ? -15.640 1.777 22.375 1.00 45.72 92 MET A N 1
ATOM 716 C CA . MET A 1 92 ? -15.875 3.198 22.635 1.00 45.72 92 MET A CA 1
ATOM 717 C C . MET A 1 92 ? -17.331 3.476 23.031 1.00 45.72 92 MET A C 1
ATOM 719 O O . MET A 1 92 ? -17.554 4.344 23.860 1.00 45.72 92 MET A O 1
ATOM 723 N N . GLU A 1 93 ? -18.298 2.712 22.510 1.00 53.03 93 GLU A N 1
ATOM 724 C CA . GLU A 1 93 ? -19.727 2.827 22.865 1.00 53.03 93 GLU A CA 1
ATOM 725 C C . GLU A 1 93 ? -20.084 2.252 24.251 1.00 53.03 93 GLU A C 1
ATOM 727 O O . GLU A 1 93 ? -21.132 2.577 24.796 1.00 53.03 93 GLU A O 1
ATOM 732 N N . MET A 1 94 ? -19.237 1.393 24.831 1.00 49.78 94 MET A N 1
ATOM 733 C CA . MET A 1 94 ? -19.424 0.834 26.184 1.00 49.78 94 MET A CA 1
ATOM 734 C C . MET A 1 94 ? -18.729 1.651 27.290 1.00 49.78 94 MET A C 1
ATOM 736 O O . MET A 1 94 ? -18.572 1.149 28.404 1.00 49.78 94 MET A O 1
ATOM 740 N N . ARG A 1 95 ? -18.253 2.862 26.982 1.00 44.66 95 ARG A N 1
ATOM 741 C CA . ARG A 1 95 ? -17.558 3.750 27.921 1.00 44.66 95 ARG A CA 1
ATOM 742 C C . ARG A 1 95 ? -18.422 4.925 28.344 1.00 44.66 95 ARG A C 1
ATOM 744 O O . ARG A 1 95 ? -19.156 5.446 27.481 1.00 44.66 95 ARG A O 1
#

Sequence (95 aa):
MVAQLSGGHAHLTFVNAAQSRMLFILMPSSFDELQRLLKERSGLGYEFVGVSVNRADGSVEWLDAELKPTTSEPWAMACTFKRNAARMIRRMEMR

Nearest PDB structures (foldseek):
  2lmc-assembly1_A  TM=5.031E-01  e=1.839E+00  Escherichia phage T7
  6xlp-assembly1_A  TM=6.359E-01  e=4.681E+00  Escherichia coli
  6v8q-assembly1_A  TM=6.248E-01  e=6.005E+00  Salmonella enterica subsp. enterica serovar Typhimurium str. 14028S
  6v8q-assembly2_B  TM=5.728E-01  e=7.239E+00  Salmonella enterica subsp. enterica serovar Typhimurium str. 14028S